Protein AF-T1BKK4-F1 (afdb_monomer_lite)

Organism: NCBI:txid410659

Sequence (113 aa):
MSNLIAMRRGHHAVPIESLDAAALPACRKRLDAAQRRWLQSSDFSARAGSTLQLPDAGGKLARVLVGVDRAEPLWALGALAHSLPEGDYALAVEGVLGDTRLAALGFALGGYR

pLDDT: mean 84.62, std 12.53, range [37.0, 94.62]

InterPro domains:
  IPR043472 Macro domain-like [G3DSA:3.40.220.10] (3-113)
  IPR048816 M17 aminopeptidase, N-terminal domain [PF21337] (14-113)

Foldseek 3Di:
DDPLDDPDPDPDAAEEAEDEQVCVVVVLVVDDPQQNVQCVVVVDRLAQADKDFGADPVRHGRHIYFRHDLVCLLQSQLCVLVVDDDGHHDYDPSHPHPDVPSNSNSSSNSNDD

Structure (mmCIF, N/CA/C/O backbone):
data_AF-T1BKK4-F1
#
_entry.id   AF-T1BKK4-F1
#
loop_
_atom_site.group_PDB
_atom_site.id
_atom_site.type_symbol
_atom_site.label_atom_id
_atom_site.label_alt_id
_atom_site.label_comp_id
_atom_site.label_asym_id
_atom_site.label_entity_id
_atom_site.label_seq_id
_atom_site.pdbx_PDB_ins_code
_atom_site.Cartn_x
_atom_site.Cartn_y
_atom_site.Cartn_z
_atom_site.occupancy
_atom_site.B_iso_or_equiv
_atom_site.auth_seq_id
_atom_site.auth_comp_id
_atom_site.auth_asym_id
_atom_site.auth_atom_id
_atom_site.pdbx_PDB_model_num
ATOM 1 N N . MET A 1 1 ? 7.703 -25.063 6.924 1.00 37.00 1 MET A N 1
ATOM 2 C CA . MET A 1 1 ? 8.247 -24.582 5.637 1.00 37.00 1 MET A CA 1
ATOM 3 C C . MET A 1 1 ? 7.323 -23.482 5.149 1.00 37.00 1 MET A C 1
ATOM 5 O O . MET A 1 1 ? 6.224 -23.782 4.701 1.00 37.00 1 MET A O 1
ATOM 9 N N . SER A 1 2 ? 7.699 -22.227 5.397 1.00 40.59 2 SER A N 1
ATOM 10 C CA . SER A 1 2 ? 6.848 -21.050 5.193 1.00 40.59 2 SER A CA 1
ATOM 11 C C . SER A 1 2 ? 6.612 -20.804 3.705 1.00 40.59 2 SER A C 1
ATOM 13 O O . SER A 1 2 ? 7.557 -20.609 2.945 1.00 40.59 2 SER A O 1
ATOM 15 N N . ASN A 1 3 ? 5.349 -20.846 3.287 1.00 43.94 3 ASN A N 1
ATOM 16 C CA . ASN A 1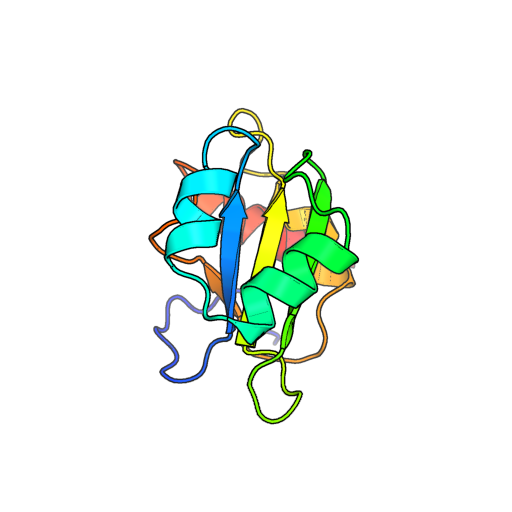 3 ? 4.941 -20.649 1.902 1.00 43.94 3 ASN A CA 1
ATOM 17 C C . ASN A 1 3 ? 4.676 -19.150 1.685 1.00 43.94 3 ASN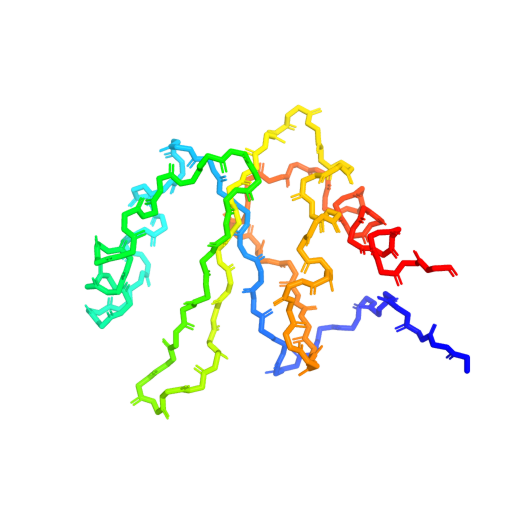 A C 1
ATOM 19 O O . ASN A 1 3 ? 3.552 -18.687 1.841 1.00 43.94 3 ASN A O 1
ATOM 23 N N . LEU A 1 4 ? 5.742 -18.383 1.439 1.00 60.03 4 LEU A N 1
ATOM 24 C CA . LEU A 1 4 ? 5.729 -16.914 1.519 1.00 60.03 4 LEU A CA 1
ATOM 25 C C . LEU A 1 4 ? 5.056 -16.224 0.314 1.00 60.03 4 LEU A C 1
ATOM 27 O O . LEU A 1 4 ? 4.701 -15.053 0.389 1.00 60.03 4 LEU A O 1
ATOM 31 N N . ILE A 1 5 ? 4.851 -16.949 -0.792 1.00 55.09 5 ILE A N 1
ATOM 32 C CA . ILE A 1 5 ? 4.113 -16.474 -1.969 1.00 55.09 5 ILE A CA 1
ATOM 33 C C . ILE A 1 5 ? 3.177 -17.593 -2.430 1.00 55.09 5 ILE A C 1
ATOM 35 O O . ILE A 1 5 ? 3.597 -18.545 -3.086 1.00 55.09 5 ILE A O 1
ATOM 39 N N . ALA A 1 6 ? 1.888 -17.478 -2.121 1.00 59.88 6 ALA A N 1
ATOM 40 C CA . ALA A 1 6 ? 0.863 -18.305 -2.745 1.00 59.88 6 ALA A CA 1
ATOM 41 C C . ALA A 1 6 ? 0.229 -17.526 -3.905 1.00 59.88 6 ALA A C 1
ATOM 43 O O . ALA A 1 6 ? -0.323 -16.451 -3.705 1.00 59.88 6 ALA A O 1
ATOM 44 N N . MET A 1 7 ? 0.199 -18.095 -5.116 1.00 54.94 7 MET A N 1
ATOM 45 C CA . MET A 1 7 ? -0.588 -17.549 -6.243 1.00 54.94 7 MET A CA 1
ATOM 46 C C . MET A 1 7 ? -2.110 -17.719 -6.050 1.00 54.94 7 MET A C 1
ATOM 48 O O . MET A 1 7 ? -2.895 -17.598 -6.993 1.00 54.94 7 MET A O 1
ATOM 52 N N . ARG A 1 8 ? -2.552 -18.071 -4.839 1.00 53.75 8 ARG A N 1
ATOM 53 C CA . ARG A 1 8 ? -3.936 -18.428 -4.559 1.00 53.75 8 ARG A CA 1
ATOM 54 C C . ARG A 1 8 ? -4.725 -17.145 -4.330 1.00 53.75 8 ARG A C 1
ATOM 56 O O . ARG A 1 8 ? -4.420 -16.390 -3.415 1.00 53.75 8 ARG A O 1
ATOM 63 N N . ARG A 1 9 ? -5.758 -16.914 -5.147 1.00 50.88 9 ARG A N 1
ATOM 64 C CA . ARG A 1 9 ? -6.777 -15.886 -4.889 1.00 50.88 9 ARG A CA 1
ATOM 65 C C . ARG A 1 9 ? -7.504 -16.251 -3.592 1.00 50.88 9 ARG A C 1
ATOM 67 O O . ARG A 1 9 ? -8.474 -17.003 -3.615 1.00 50.88 9 ARG A O 1
ATOM 74 N N . GLY A 1 10 ? -6.991 -15.802 -2.453 1.00 51.28 10 GLY A N 1
ATOM 75 C CA . GLY A 1 10 ? -7.696 -15.913 -1.185 1.00 51.28 10 GLY A CA 1
ATOM 76 C C . GLY A 1 10 ? -8.918 -15.003 -1.228 1.00 51.28 10 GLY A C 1
ATOM 77 O O . GLY A 1 10 ? -8.778 -13.810 -1.472 1.00 51.28 10 GLY A O 1
ATOM 78 N N . HIS A 1 11 ? -10.111 -15.544 -0.976 1.00 54.25 11 HIS A N 1
ATOM 79 C CA . HIS A 1 11 ? -11.353 -14.760 -0.891 1.00 54.25 11 HIS A CA 1
ATOM 80 C C . HIS A 1 11 ? -11.349 -13.731 0.268 1.00 54.25 11 HIS A C 1
ATOM 82 O O . HIS A 1 11 ? -12.282 -12.941 0.381 1.00 54.25 11 HIS A O 1
ATOM 88 N N . HIS A 1 12 ? -10.301 -13.722 1.105 1.00 68.38 12 HIS A N 1
ATOM 89 C CA . HIS A 1 12 ? -10.155 -12.880 2.298 1.00 68.38 12 HIS A CA 1
ATOM 90 C C . HIS A 1 12 ? -8.812 -12.135 2.385 1.00 68.38 12 HIS A C 1
ATOM 92 O O . HIS A 1 12 ? -8.496 -11.594 3.440 1.00 68.38 12 HIS A O 1
ATOM 98 N N . ALA A 1 13 ? -8.010 -12.110 1.314 1.00 84.56 13 ALA A N 1
ATOM 99 C CA . ALA A 1 13 ? -6.728 -11.410 1.350 1.00 84.56 13 ALA A CA 1
ATOM 100 C C . ALA A 1 13 ? -6.934 -9.887 1.360 1.00 84.56 13 ALA A C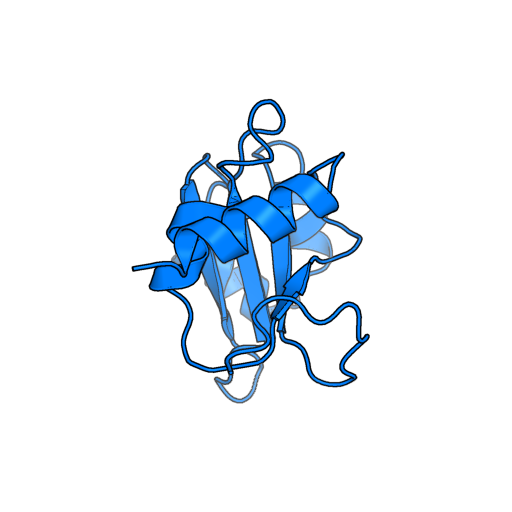 1
ATOM 102 O O . ALA A 1 13 ? -7.707 -9.354 0.559 1.00 84.56 13 ALA A O 1
ATOM 103 N N . VAL A 1 14 ? -6.217 -9.184 2.237 1.00 90.69 14 VAL A N 1
ATOM 104 C CA . VAL A 1 14 ? -6.230 -7.722 2.293 1.00 90.69 14 VAL A CA 1
ATOM 105 C C . VAL A 1 14 ? -5.513 -7.175 1.049 1.00 90.69 14 VAL A C 1
ATOM 107 O O . VAL A 1 14 ? -4.348 -7.512 0.812 1.00 90.69 14 VAL A O 1
ATOM 110 N N . PRO A 1 15 ? -6.169 -6.329 0.234 1.00 92.25 15 PRO A N 1
ATOM 111 C CA . PRO A 1 15 ? -5.553 -5.757 -0.953 1.00 92.25 15 PRO A CA 1
ATOM 112 C C . PRO A 1 15 ? -4.443 -4.759 -0.592 1.00 92.25 15 PRO A C 1
ATOM 114 O O . PRO A 1 15 ? -4.674 -3.794 0.140 1.00 92.25 15 PRO A O 1
ATOM 117 N N . ILE A 1 16 ? -3.257 -4.972 -1.164 1.00 92.81 16 ILE A N 1
ATOM 118 C CA . ILE A 1 16 ? -2.135 -4.033 -1.213 1.00 92.81 16 ILE A CA 1
ATOM 119 C C . ILE A 1 16 ? -2.196 -3.309 -2.554 1.00 92.81 16 ILE A C 1
ATOM 121 O O . ILE A 1 16 ? -1.985 -3.901 -3.612 1.00 92.81 16 ILE A O 1
ATOM 125 N N . GLU A 1 17 ? -2.464 -2.016 -2.512 1.00 93.88 17 GLU A N 1
ATOM 126 C CA . GLU A 1 17 ? -2.610 -1.172 -3.685 1.00 93.88 17 GLU A CA 1
ATOM 127 C C . GLU A 1 17 ? -1.402 -0.249 -3.826 1.00 93.88 17 GLU A C 1
ATOM 129 O O . GLU A 1 17 ? -1.163 0.626 -2.991 1.00 93.88 17 GLU A O 1
ATOM 134 N N . SER A 1 18 ? -0.629 -0.465 -4.889 1.00 94.06 18 SER A N 1
ATOM 135 C CA . SER A 1 18 ? 0.520 0.369 -5.221 1.00 94.06 18 SER A CA 1
ATOM 136 C C . SER A 1 18 ? 0.076 1.637 -5.940 1.00 94.06 18 SER A C 1
ATOM 138 O O . SER A 1 18 ? -0.662 1.592 -6.923 1.00 94.06 18 SER A O 1
ATOM 140 N N . LEU A 1 19 ? 0.538 2.782 -5.453 1.00 94.31 19 LEU A N 1
ATOM 141 C CA . LEU A 1 19 ? 0.151 4.102 -5.923 1.00 94.31 19 LEU A CA 1
ATOM 142 C C . LEU A 1 19 ? 1.380 4.968 -6.158 1.00 94.31 19 LEU A C 1
ATOM 144 O O . LEU A 1 19 ? 2.382 4.861 -5.463 1.00 94.31 19 LEU A O 1
ATOM 148 N N . ASP A 1 20 ? 1.252 5.893 -7.092 1.00 93.12 20 ASP A N 1
ATOM 149 C CA . ASP A 1 20 ? 2.090 7.080 -7.166 1.00 93.12 20 ASP A CA 1
ATOM 150 C C . ASP A 1 20 ? 1.217 8.332 -7.018 1.00 93.12 20 ASP A C 1
ATOM 152 O O . ASP A 1 20 ? -0.018 8.262 -6.938 1.00 93.12 20 ASP A O 1
ATOM 156 N N . ALA A 1 21 ? 1.855 9.501 -7.001 1.00 91.50 21 ALA A N 1
ATOM 157 C CA . ALA A 1 21 ? 1.154 10.778 -6.897 1.00 91.50 21 ALA A CA 1
ATOM 158 C C . ALA A 1 21 ? 0.088 10.967 -7.999 1.00 91.50 21 ALA A C 1
ATOM 160 O O . ALA A 1 21 ? -0.946 11.591 -7.755 1.00 91.50 21 ALA A O 1
ATOM 161 N N . ALA A 1 22 ? 0.302 10.400 -9.193 1.00 92.25 22 ALA A N 1
ATOM 162 C CA . ALA A 1 22 ? -0.628 10.497 -10.316 1.00 92.25 22 ALA A CA 1
ATOM 163 C C . ALA A 1 22 ? -1.870 9.599 -10.150 1.00 92.25 22 ALA A C 1
ATOM 165 O O . ALA A 1 22 ? -2.965 9.979 -10.568 1.00 92.25 22 ALA A O 1
ATOM 166 N N . ALA A 1 23 ? -1.731 8.427 -9.526 1.00 92.12 23 ALA A N 1
ATOM 167 C CA . ALA A 1 23 ? -2.823 7.480 -9.302 1.00 92.12 23 ALA A CA 1
ATOM 168 C C . ALA A 1 23 ? -3.639 7.763 -8.029 1.00 92.12 23 ALA A C 1
ATOM 170 O O . ALA A 1 23 ? -4.791 7.328 -7.923 1.00 92.12 23 ALA A O 1
ATOM 171 N N . LEU A 1 24 ? -3.093 8.534 -7.082 1.00 92.06 24 LEU A N 1
ATOM 172 C CA . LEU A 1 24 ? -3.754 8.864 -5.816 1.00 92.06 24 LEU A CA 1
ATOM 173 C C . LEU A 1 24 ? -5.166 9.478 -5.978 1.00 92.06 24 LEU A C 1
ATOM 175 O O . LEU A 1 24 ? -6.086 9.040 -5.277 1.00 92.06 24 LEU A O 1
ATOM 179 N N . PRO A 1 25 ? -5.427 10.424 -6.909 1.00 92.69 25 PRO A N 1
ATOM 180 C CA . PRO A 1 25 ? -6.774 10.961 -7.116 1.00 92.69 25 PRO A CA 1
ATOM 181 C C . PRO A 1 25 ? -7.784 9.914 -7.603 1.00 92.69 25 PRO A C 1
ATOM 183 O O . PRO A 1 25 ? -8.959 9.986 -7.234 1.00 92.69 25 PRO A O 1
ATOM 186 N N . ALA A 1 26 ? -7.346 8.948 -8.419 1.00 92.44 26 ALA A N 1
ATOM 187 C CA . ALA A 1 26 ? -8.191 7.857 -8.900 1.00 92.44 26 ALA A CA 1
ATOM 188 C C . ALA A 1 26 ? -8.511 6.869 -7.770 1.00 92.44 26 ALA A C 1
ATOM 190 O O . ALA A 1 26 ? -9.675 6.514 -7.589 1.00 92.44 26 ALA A O 1
ATOM 191 N N . CYS A 1 27 ? -7.514 6.518 -6.949 1.00 92.62 27 CYS A N 1
ATOM 192 C CA . CYS A 1 27 ? -7.716 5.730 -5.732 1.00 92.62 27 CYS A CA 1
ATOM 193 C C . CYS A 1 27 ? -8.739 6.388 -4.807 1.00 92.62 27 CYS A C 1
ATOM 195 O O . CYS A 1 27 ? -9.715 5.757 -4.409 1.00 92.62 27 CYS A O 1
ATOM 197 N N . ARG A 1 28 ? -8.588 7.688 -4.530 1.00 91.75 28 ARG A N 1
ATOM 198 C CA . ARG A 1 28 ? -9.490 8.428 -3.637 1.00 91.75 28 ARG A CA 1
ATOM 199 C C . ARG A 1 28 ? -10.960 8.351 -4.062 1.00 91.75 28 ARG A C 1
ATOM 201 O O . ARG A 1 28 ? -11.828 8.394 -3.199 1.00 91.75 28 ARG A O 1
ATOM 208 N N . LYS A 1 29 ? -11.255 8.241 -5.363 1.00 92.12 29 LYS A N 1
ATOM 209 C CA . LYS A 1 29 ? -12.631 8.095 -5.876 1.00 92.12 29 LYS A CA 1
ATOM 210 C C . LYS A 1 29 ? -13.236 6.711 -5.610 1.00 92.12 29 LYS A C 1
ATOM 212 O O . LYS A 1 29 ? -14.456 6.614 -5.550 1.00 92.12 29 LYS A O 1
ATOM 217 N N . ARG A 1 30 ? -12.410 5.670 -5.457 1.00 90.44 30 ARG A N 1
ATOM 218 C CA . ARG A 1 30 ? -12.844 4.298 -5.139 1.00 90.44 30 ARG A CA 1
ATOM 219 C C . ARG A 1 30 ? -13.074 4.071 -3.644 1.00 90.44 30 ARG A C 1
ATOM 221 O O . ARG A 1 30 ? -13.782 3.140 -3.281 1.00 90.44 30 ARG A O 1
ATOM 228 N N . LEU A 1 31 ? -12.465 4.899 -2.797 1.00 91.12 31 LEU A N 1
ATOM 229 C CA . LEU A 1 31 ? -12.582 4.802 -1.345 1.00 91.12 31 LEU A CA 1
ATOM 230 C C . LEU A 1 31 ? -13.953 5.278 -0.850 1.00 91.12 31 LEU A C 1
ATOM 232 O O . LEU A 1 31 ? -14.517 6.268 -1.340 1.00 91.12 31 LEU A O 1
ATOM 236 N N . ASP A 1 32 ? -14.456 4.619 0.190 1.00 91.50 32 ASP A N 1
ATOM 237 C CA . ASP A 1 32 ? -15.667 5.061 0.874 1.00 91.50 32 ASP A CA 1
ATOM 238 C C . ASP A 1 32 ? -15.453 6.400 1.620 1.00 91.50 32 ASP A C 1
ATOM 240 O O . ASP A 1 32 ? -14.378 7.010 1.602 1.00 91.50 32 ASP A O 1
ATOM 244 N N . ALA A 1 33 ? -16.511 6.934 2.231 1.00 91.00 33 ALA A N 1
ATOM 245 C CA . ALA A 1 33 ? -16.434 8.223 2.915 1.00 91.00 33 ALA A CA 1
ATOM 246 C C . ALA A 1 33 ? -15.516 8.204 4.153 1.00 91.00 33 ALA A C 1
ATOM 248 O O . ALA A 1 33 ? -14.859 9.211 4.423 1.00 91.00 33 ALA A O 1
ATOM 249 N N . ALA A 1 34 ? -15.455 7.093 4.893 1.00 90.31 34 ALA A N 1
ATOM 250 C CA . ALA A 1 34 ? -14.621 6.964 6.086 1.00 90.31 34 ALA A CA 1
ATOM 251 C C . ALA A 1 34 ? -13.141 6.846 5.700 1.00 90.31 34 ALA A C 1
ATOM 253 O O . ALA A 1 34 ? -12.305 7.593 6.207 1.00 90.31 34 ALA A O 1
ATOM 254 N N . GLN A 1 35 ? -12.836 6.009 4.711 1.00 92.50 35 GLN A N 1
ATOM 255 C CA . GLN A 1 3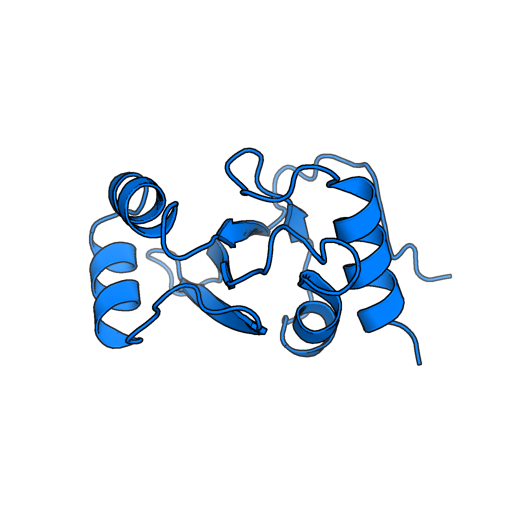5 ? -11.500 5.822 4.153 1.00 92.50 35 GLN A CA 1
ATOM 256 C C . GLN A 1 35 ? -10.952 7.105 3.527 1.00 92.50 35 GLN A C 1
ATOM 258 O O . GLN A 1 35 ? -9.775 7.416 3.686 1.00 92.50 35 GLN A O 1
ATOM 263 N N . ARG A 1 36 ? -11.795 7.902 2.855 1.00 92.19 36 ARG A N 1
ATOM 264 C CA . ARG A 1 36 ? -11.383 9.217 2.336 1.00 92.19 36 ARG A CA 1
ATOM 265 C C . ARG A 1 36 ? -10.990 10.190 3.443 1.00 92.19 36 ARG A C 1
ATOM 267 O O . ARG A 1 36 ? -10.007 10.907 3.275 1.00 92.19 36 ARG A O 1
ATOM 274 N N . ARG A 1 37 ? -11.743 10.226 4.548 1.00 91.44 37 ARG A N 1
ATOM 275 C CA . ARG A 1 37 ? -11.409 11.063 5.714 1.00 91.44 37 ARG A CA 1
ATOM 276 C C . ARG A 1 37 ? -10.117 10.592 6.368 1.00 91.44 37 ARG A C 1
ATOM 278 O O . ARG A 1 37 ? -9.270 11.424 6.658 1.00 91.44 37 ARG A O 1
ATOM 285 N N . TRP A 1 38 ? -9.944 9.278 6.509 1.00 92.75 38 TRP A N 1
ATOM 286 C CA . TRP A 1 38 ? -8.715 8.684 7.030 1.00 92.75 38 TRP A CA 1
ATOM 287 C C . TRP A 1 38 ? -7.502 9.066 6.179 1.00 92.75 38 TRP A C 1
ATOM 289 O O . TRP A 1 38 ? -6.525 9.604 6.689 1.00 92.75 38 TRP A O 1
ATOM 299 N N . LEU A 1 39 ? -7.608 8.897 4.858 1.00 92.25 39 LEU A N 1
ATOM 300 C CA . LEU A 1 39 ? -6.560 9.271 3.912 1.00 92.25 39 LEU A CA 1
ATOM 301 C C . LEU A 1 39 ? -6.178 10.753 4.019 1.00 92.25 39 LEU A C 1
ATOM 303 O O . LEU A 1 39 ? -4.997 11.078 3.947 1.00 92.25 39 LEU A O 1
ATOM 307 N N . GLN A 1 40 ? -7.160 11.639 4.213 1.00 90.44 40 GLN A N 1
ATOM 308 C CA . GLN A 1 40 ? -6.915 13.066 4.441 1.00 90.44 40 GLN A CA 1
ATOM 309 C C . GLN A 1 40 ? -6.238 13.330 5.790 1.00 90.44 40 GLN A C 1
ATOM 311 O O . GLN A 1 40 ? -5.286 14.095 5.832 1.00 90.44 40 GLN A O 1
ATOM 316 N N . SER A 1 41 ? -6.688 12.692 6.874 1.00 91.94 41 SER A N 1
ATOM 317 C CA . SER A 1 41 ? -6.099 12.877 8.209 1.00 91.94 41 SER A CA 1
ATOM 318 C C . SER A 1 41 ? -4.690 12.305 8.351 1.00 91.94 41 SER A C 1
ATOM 320 O O . SER A 1 41 ? -3.966 12.694 9.258 1.00 91.94 41 SER A O 1
ATOM 322 N N . SER A 1 42 ? -4.311 11.361 7.490 1.00 90.56 42 SER A N 1
ATOM 323 C CA . SER A 1 42 ? -2.989 10.733 7.505 1.00 90.56 42 SER A CA 1
ATOM 324 C C . SER A 1 42 ? -1.958 11.451 6.629 1.00 90.56 42 SER A C 1
ATOM 326 O O . SER A 1 42 ? -0.841 10.952 6.514 1.00 90.56 42 SER A O 1
ATOM 328 N N . ASP A 1 43 ? -2.325 12.557 5.964 1.00 89.38 43 ASP A N 1
ATOM 329 C CA . ASP A 1 43 ? -1.459 13.317 5.045 1.00 89.38 43 ASP A CA 1
ATOM 330 C C . ASP A 1 43 ? -0.736 12.440 3.997 1.00 89.38 43 ASP A C 1
ATOM 332 O O . ASP A 1 43 ? 0.384 12.709 3.545 1.00 89.38 43 ASP A O 1
ATOM 336 N N . PHE A 1 44 ? -1.389 11.350 3.583 1.00 92.12 44 PHE A N 1
ATOM 337 C CA . PHE A 1 44 ? -0.801 10.385 2.664 1.00 92.12 44 PHE A CA 1
ATOM 338 C C . PHE A 1 44 ? -0.749 10.950 1.240 1.00 92.12 44 PHE A C 1
ATOM 340 O O . PHE A 1 44 ? -1.771 11.289 0.643 1.00 92.12 44 PHE A O 1
ATOM 347 N N . SER A 1 45 ? 0.459 11.005 0.675 1.00 90.38 45 SER A N 1
ATOM 348 C CA . SER A 1 45 ? 0.748 11.618 -0.632 1.00 90.38 45 SER A CA 1
ATOM 349 C C . SER A 1 45 ? 1.256 10.633 -1.692 1.00 90.38 45 SER A C 1
ATOM 351 O O . SER A 1 45 ? 1.655 11.062 -2.772 1.00 90.38 45 SER A O 1
ATOM 353 N N . ALA A 1 46 ? 1.234 9.323 -1.410 1.00 91.69 46 ALA A N 1
ATOM 354 C CA . ALA A 1 46 ? 1.741 8.273 -2.301 1.00 91.69 46 ALA A CA 1
ATOM 355 C C . ALA A 1 46 ? 3.203 8.486 -2.758 1.00 91.69 46 ALA A C 1
ATOM 357 O O . ALA A 1 46 ? 3.563 8.190 -3.896 1.00 91.69 46 ALA A O 1
ATOM 358 N N . ARG A 1 47 ? 4.061 8.999 -1.865 1.00 91.94 47 ARG A N 1
ATOM 359 C CA . ARG A 1 47 ? 5.517 9.053 -2.088 1.00 91.94 47 ARG A CA 1
ATOM 360 C C . ARG A 1 47 ? 6.115 7.651 -2.023 1.00 91.94 47 ARG A C 1
ATOM 362 O O . ARG A 1 47 ? 5.659 6.849 -1.210 1.00 91.94 47 ARG A O 1
ATOM 369 N N . ALA A 1 48 ? 7.151 7.375 -2.808 1.00 89.88 48 ALA A N 1
ATOM 370 C CA . ALA A 1 48 ? 7.864 6.101 -2.737 1.00 89.88 48 ALA A CA 1
ATOM 371 C C . ALA A 1 48 ? 8.263 5.768 -1.282 1.00 89.88 48 ALA A C 1
ATOM 373 O O . ALA A 1 48 ? 8.797 6.619 -0.570 1.00 89.88 48 ALA A O 1
ATOM 374 N N . GLY A 1 49 ? 7.926 4.561 -0.821 1.00 87.31 49 GLY A N 1
ATOM 375 C CA . GLY A 1 49 ? 8.177 4.088 0.545 1.00 87.31 49 GLY A CA 1
ATOM 376 C C . GLY A 1 49 ? 7.139 4.515 1.592 1.00 87.31 49 GLY A C 1
ATOM 377 O O . GLY A 1 49 ? 7.172 4.018 2.716 1.00 87.31 49 GLY A O 1
ATOM 378 N N . SER A 1 50 ? 6.189 5.395 1.256 1.00 91.81 50 SER A N 1
ATOM 379 C CA . SER A 1 50 ? 5.074 5.718 2.156 1.00 91.81 50 SER A CA 1
ATOM 380 C C . SER A 1 50 ? 4.060 4.579 2.183 1.00 91.81 50 SER A C 1
ATOM 382 O O . SER A 1 50 ? 3.795 3.942 1.166 1.00 91.81 50 SER A O 1
ATOM 384 N N . THR A 1 51 ? 3.463 4.322 3.342 1.00 92.62 51 THR A N 1
ATOM 385 C CA . THR A 1 51 ? 2.441 3.284 3.499 1.00 92.62 51 THR A CA 1
ATOM 386 C C . THR A 1 51 ? 1.282 3.828 4.320 1.00 92.62 51 THR A C 1
ATOM 388 O O . THR A 1 51 ? 1.477 4.662 5.204 1.00 92.62 51 THR A O 1
ATOM 391 N N . LEU A 1 52 ? 0.067 3.389 4.007 1.00 93.19 52 LEU A N 1
ATOM 392 C CA . LEU A 1 52 ? -1.128 3.724 4.766 1.00 93.19 52 LEU A CA 1
ATOM 393 C C . LEU A 1 52 ? -2.033 2.503 4.885 1.00 93.19 52 LEU A C 1
ATOM 395 O O . LEU A 1 52 ? -2.481 1.938 3.891 1.00 93.19 52 LEU A O 1
ATOM 399 N N . GLN A 1 53 ? -2.344 2.137 6.120 1.00 93.06 53 GLN A N 1
ATOM 400 C CA . GLN A 1 53 ? -3.325 1.112 6.442 1.00 93.06 53 GLN A CA 1
ATOM 401 C C . GLN A 1 53 ? -4.708 1.761 6.563 1.00 93.06 53 GLN A C 1
ATOM 403 O O . GLN A 1 53 ? -4.897 2.697 7.341 1.00 93.06 53 GLN A O 1
ATOM 408 N N . LEU A 1 54 ? -5.664 1.285 5.766 1.00 92.06 54 LEU A N 1
ATOM 409 C CA . LEU A 1 54 ? -7.045 1.752 5.759 1.00 92.06 54 LEU A CA 1
ATOM 410 C C . LEU A 1 54 ? -7.941 0.757 6.507 1.00 92.06 54 LEU A C 1
ATOM 412 O O . LEU A 1 54 ? -8.048 -0.401 6.081 1.00 92.06 54 LEU A O 1
ATOM 416 N N . PRO A 1 55 ? -8.612 1.192 7.586 1.00 91.25 55 PRO A N 1
ATOM 417 C CA . PRO A 1 55 ? -9.584 0.362 8.277 1.00 91.25 55 PRO A CA 1
ATOM 418 C C . PRO A 1 55 ? -10.916 0.273 7.511 1.00 91.25 55 PRO A C 1
ATOM 420 O O . PRO A 1 55 ? -11.238 1.120 6.672 1.00 91.25 55 PRO A O 1
ATOM 423 N N . ASP A 1 56 ? -11.697 -0.762 7.810 1.00 87.12 56 ASP A N 1
ATOM 424 C CA . ASP A 1 56 ? -13.109 -0.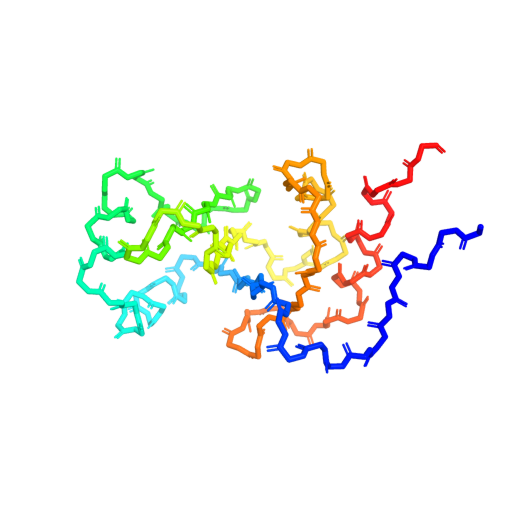877 7.454 1.00 87.12 56 ASP A CA 1
ATOM 425 C C . ASP A 1 56 ? -14.002 -0.176 8.493 1.00 87.12 56 ASP A C 1
ATOM 427 O O . ASP A 1 56 ? -13.531 0.384 9.487 1.00 87.12 56 ASP A O 1
ATOM 431 N N . ALA A 1 57 ? -15.321 -0.219 8.283 1.00 82.00 57 ALA A N 1
ATOM 432 C CA . ALA A 1 57 ? -16.295 0.351 9.216 1.00 82.00 57 ALA A CA 1
ATOM 433 C C . ALA A 1 57 ? -16.276 -0.305 10.615 1.00 82.00 57 ALA A C 1
ATOM 435 O O . ALA A 1 57 ? -16.780 0.286 11.567 1.00 82.00 57 ALA A O 1
ATOM 436 N N . GLY A 1 58 ? -15.714 -1.510 10.743 1.00 81.38 58 GLY A N 1
ATOM 437 C CA . GLY A 1 58 ? -15.539 -2.239 11.999 1.00 81.38 58 GLY A CA 1
ATOM 438 C C . GLY A 1 58 ? -14.157 -2.061 12.640 1.00 81.38 58 GLY A C 1
ATOM 439 O O . GLY A 1 58 ? -13.892 -2.692 13.662 1.00 81.38 58 GLY A O 1
ATOM 440 N N . GLY A 1 59 ? -13.275 -1.236 12.064 1.00 82.06 59 GLY A N 1
ATOM 441 C CA . GLY A 1 59 ? -11.917 -0.997 12.559 1.00 82.06 59 GLY A CA 1
ATOM 442 C C . GLY A 1 59 ? -10.894 -2.076 12.186 1.00 82.06 59 GLY A C 1
ATOM 443 O O . GLY A 1 59 ? -9.756 -2.012 12.650 1.00 82.06 59 GLY A O 1
ATOM 444 N N . LYS A 1 60 ? -11.257 -3.061 11.357 1.00 86.69 60 LYS A N 1
ATOM 445 C CA . LYS A 1 60 ? -10.321 -4.077 10.853 1.00 86.69 60 LYS A CA 1
ATOM 446 C C . LYS A 1 60 ? -9.589 -3.565 9.622 1.00 86.69 60 LYS A C 1
ATOM 448 O O . LYS A 1 60 ? -10.112 -2.740 8.883 1.00 86.69 60 LYS A O 1
ATOM 453 N N . LEU A 1 61 ? -8.385 -4.075 9.370 1.00 90.38 61 LEU A N 1
ATOM 454 C CA . LEU A 1 61 ? -7.619 -3.709 8.181 1.00 90.38 61 LEU A CA 1
ATOM 455 C C . LEU A 1 61 ? -8.355 -4.158 6.907 1.00 90.38 61 LEU A C 1
ATOM 457 O O . LEU A 1 61 ? -8.528 -5.353 6.682 1.00 90.38 61 LEU A O 1
ATOM 461 N N . ALA A 1 62 ? -8.763 -3.202 6.071 1.00 91.06 62 ALA A N 1
ATOM 462 C CA . ALA A 1 62 ? -9.501 -3.467 4.834 1.00 91.06 62 ALA A CA 1
ATOM 463 C C . ALA A 1 62 ? -8.646 -3.306 3.578 1.00 91.06 62 ALA A C 1
ATOM 465 O O . ALA A 1 62 ? -8.924 -3.936 2.560 1.00 91.06 62 ALA A O 1
ATOM 466 N N . ARG A 1 63 ? -7.653 -2.414 3.611 1.00 92.06 63 ARG A N 1
ATOM 467 C CA . ARG A 1 63 ? -6.789 -2.121 2.464 1.00 92.06 63 ARG A CA 1
ATOM 468 C C . ARG A 1 63 ? -5.476 -1.520 2.932 1.00 92.06 63 ARG A C 1
ATOM 470 O O . ARG A 1 63 ? -5.436 -0.796 3.922 1.00 92.06 63 ARG A O 1
ATOM 477 N N . VAL A 1 64 ? -4.417 -1.775 2.184 1.00 93.94 64 VAL A N 1
ATOM 478 C CA . VAL A 1 64 ? -3.114 -1.148 2.383 1.00 93.94 64 VAL A CA 1
ATOM 479 C C . VAL A 1 64 ? -2.778 -0.358 1.132 1.00 93.94 64 VAL A C 1
ATOM 481 O O . VAL A 1 64 ? -2.780 -0.905 0.035 1.00 93.94 64 VAL A O 1
ATOM 484 N N . LEU A 1 65 ? -2.493 0.928 1.287 1.00 94.19 65 LEU A N 1
ATOM 485 C CA . LEU A 1 65 ? -1.956 1.766 0.226 1.00 94.19 65 LEU A CA 1
ATOM 486 C C . LEU A 1 65 ? -0.445 1.863 0.398 1.00 94.19 65 LEU A C 1
ATOM 488 O O . LEU A 1 65 ? 0.039 2.101 1.505 1.00 94.19 65 LEU A O 1
ATOM 492 N N . VAL A 1 66 ? 0.300 1.718 -0.689 1.00 94.62 66 VAL A N 1
ATOM 493 C CA . VAL A 1 66 ? 1.755 1.886 -0.691 1.00 94.62 66 VAL A CA 1
ATOM 494 C C . VAL A 1 66 ? 2.151 2.831 -1.809 1.00 94.62 66 VAL A C 1
ATOM 496 O O . VAL A 1 66 ? 1.789 2.634 -2.965 1.00 94.62 66 VAL A O 1
ATOM 499 N N . GLY A 1 67 ? 2.867 3.888 -1.453 1.00 94.31 67 GLY A N 1
ATOM 500 C CA . GLY A 1 67 ? 3.496 4.775 -2.410 1.00 94.31 67 GLY A CA 1
ATOM 501 C C . GLY A 1 67 ? 4.746 4.111 -2.979 1.00 94.31 67 GLY A C 1
ATOM 502 O O . GLY A 1 67 ? 5.603 3.653 -2.222 1.00 94.31 67 GLY A O 1
ATOM 503 N N . VAL A 1 68 ? 4.858 4.044 -4.301 1.00 93.44 68 VAL A N 1
ATOM 504 C CA . VAL A 1 68 ? 5.924 3.311 -4.998 1.00 93.44 68 VAL A CA 1
ATOM 505 C C . VAL A 1 68 ? 6.582 4.168 -6.071 1.00 93.44 68 VAL A C 1
ATOM 507 O O . VAL A 1 68 ? 5.959 5.077 -6.621 1.00 93.44 68 VAL A O 1
ATOM 510 N N . ASP A 1 69 ? 7.826 3.834 -6.406 1.00 91.31 69 ASP A N 1
ATOM 511 C CA . ASP A 1 69 ? 8.421 4.232 -7.678 1.00 91.31 69 ASP A CA 1
ATOM 512 C C . ASP A 1 69 ? 8.163 3.128 -8.713 1.00 91.31 69 ASP A C 1
ATOM 514 O O . ASP A 1 69 ? 8.480 1.957 -8.491 1.00 91.31 69 ASP A O 1
ATOM 518 N N . ARG A 1 70 ? 7.569 3.490 -9.856 1.00 88.88 70 ARG A N 1
ATOM 519 C CA . ARG A 1 70 ? 7.296 2.545 -10.949 1.00 88.88 70 ARG A CA 1
ATOM 520 C C . ARG A 1 70 ? 8.576 2.029 -11.606 1.00 88.88 70 ARG A C 1
ATOM 522 O O . ARG A 1 70 ? 8.531 0.964 -12.219 1.00 88.88 70 ARG A O 1
ATOM 529 N N . ALA A 1 71 ? 9.679 2.769 -11.502 1.00 89.25 71 ALA A N 1
ATOM 530 C CA . ALA A 1 71 ? 10.977 2.366 -12.030 1.00 89.25 71 ALA A CA 1
ATOM 531 C C . ALA A 1 71 ? 11.634 1.253 -11.195 1.00 89.25 71 ALA A C 1
ATOM 533 O O . ALA A 1 71 ? 12.477 0.524 -11.714 1.00 89.25 71 ALA A O 1
ATOM 534 N N . GLU A 1 72 ? 11.218 1.075 -9.936 1.00 87.62 72 GLU A N 1
ATOM 535 C CA . GLU A 1 72 ? 11.833 0.133 -8.992 1.00 87.62 72 GLU A CA 1
ATOM 536 C C . GLU A 1 72 ? 10.819 -0.874 -8.407 1.00 87.62 72 GLU A C 1
ATOM 538 O O . GLU A 1 72 ? 10.654 -0.976 -7.186 1.00 87.62 72 GLU A O 1
ATOM 543 N N . PRO A 1 73 ? 10.139 -1.683 -9.247 1.00 85.50 73 PRO A N 1
ATOM 544 C CA . PRO A 1 73 ? 9.089 -2.598 -8.795 1.00 85.50 73 PRO A CA 1
ATOM 545 C C . PRO A 1 73 ? 9.588 -3.661 -7.808 1.00 85.50 73 PRO A C 1
ATOM 547 O O . PRO A 1 73 ? 8.820 -4.096 -6.956 1.00 85.50 73 PRO A O 1
ATOM 550 N N . LEU A 1 74 ? 10.863 -4.059 -7.888 1.00 87.00 74 LEU A N 1
ATOM 551 C CA . LEU A 1 74 ? 11.470 -5.033 -6.975 1.00 87.00 74 LEU A CA 1
ATOM 552 C C . LEU A 1 74 ? 11.598 -4.496 -5.542 1.00 87.00 74 LEU A C 1
ATOM 554 O O . LEU A 1 74 ? 11.425 -5.245 -4.590 1.00 87.00 74 LEU A O 1
ATOM 558 N N . TRP A 1 75 ? 11.885 -3.208 -5.363 1.00 85.44 75 TRP A N 1
ATOM 559 C CA . TRP A 1 75 ? 12.085 -2.624 -4.030 1.00 85.44 75 TRP A CA 1
ATOM 560 C C . TRP A 1 75 ? 10.816 -1.989 -3.466 1.00 85.44 75 TRP A C 1
ATOM 562 O O . TRP A 1 75 ? 10.700 -1.814 -2.254 1.00 85.44 75 TRP A O 1
ATOM 572 N N . ALA A 1 76 ? 9.836 -1.725 -4.332 1.00 86.44 76 ALA A N 1
ATOM 573 C CA . ALA A 1 76 ? 8.584 -1.047 -4.020 1.00 86.44 76 ALA A CA 1
ATOM 574 C C . ALA A 1 76 ? 7.844 -1.601 -2.788 1.00 86.44 76 ALA A C 1
ATOM 576 O O . ALA A 1 76 ? 7.210 -0.838 -2.063 1.00 86.44 76 ALA A O 1
ATOM 577 N N . LEU A 1 77 ? 7.916 -2.915 -2.549 1.00 87.12 77 LEU A N 1
ATOM 578 C CA . LEU A 1 77 ? 7.188 -3.594 -1.471 1.00 87.12 77 LEU A CA 1
ATOM 579 C C . LEU A 1 77 ? 8.089 -4.216 -0.399 1.00 87.12 77 LEU A C 1
ATOM 581 O O . LEU A 1 77 ? 7.576 -4.810 0.546 1.00 87.12 77 LEU A O 1
ATOM 585 N N . GLY A 1 78 ? 9.413 -4.089 -0.511 1.00 85.19 78 GLY A N 1
ATOM 586 C CA . GLY A 1 78 ? 10.339 -4.753 0.413 1.00 85.19 78 GLY A CA 1
ATOM 587 C C . GLY A 1 78 ? 10.175 -4.270 1.858 1.00 85.19 78 GLY A C 1
ATOM 588 O O . GLY A 1 78 ? 10.068 -5.073 2.781 1.00 85.19 78 GLY A O 1
ATOM 589 N N . ALA A 1 79 ? 10.052 -2.954 2.053 1.00 81.31 79 ALA A N 1
ATOM 590 C CA . ALA A 1 79 ? 9.814 -2.366 3.375 1.00 81.31 79 ALA A CA 1
ATOM 591 C C . ALA A 1 79 ? 8.424 -2.709 3.944 1.00 81.31 79 ALA A C 1
ATOM 593 O O . ALA A 1 79 ? 8.238 -2.726 5.159 1.00 81.31 79 ALA A O 1
ATOM 594 N N . LEU A 1 80 ? 7.453 -3.004 3.073 1.00 85.75 80 LEU A N 1
ATOM 595 C CA . LEU A 1 80 ? 6.074 -3.273 3.471 1.00 85.75 80 LEU A CA 1
ATOM 596 C C . LEU A 1 80 ? 5.947 -4.599 4.231 1.00 85.75 80 LEU A C 1
ATOM 598 O O . LEU A 1 80 ? 5.156 -4.694 5.163 1.00 85.75 80 LEU A O 1
ATOM 602 N N . ALA A 1 81 ? 6.749 -5.606 3.881 1.00 83.69 81 ALA A N 1
ATOM 603 C CA . ALA A 1 81 ? 6.690 -6.925 4.512 1.00 83.69 81 ALA A CA 1
ATOM 604 C C . ALA A 1 81 ? 6.911 -6.887 6.036 1.00 83.69 81 ALA A C 1
ATOM 606 O O . ALA A 1 81 ? 6.365 -7.718 6.753 1.00 83.69 81 ALA A O 1
ATOM 607 N N . HIS A 1 82 ? 7.661 -5.901 6.537 1.00 80.25 82 HIS A N 1
ATOM 608 C CA . HIS A 1 82 ? 7.949 -5.739 7.964 1.00 80.25 82 HIS A CA 1
ATOM 609 C C . HIS A 1 82 ? 6.900 -4.926 8.735 1.00 80.25 82 HIS A C 1
ATOM 611 O O . HIS A 1 82 ? 6.853 -5.009 9.960 1.00 80.25 82 HIS A O 1
ATOM 617 N N . SER A 1 83 ? 6.100 -4.100 8.055 1.00 83.19 83 SER A N 1
ATOM 618 C CA . SER A 1 83 ? 5.135 -3.206 8.712 1.00 83.19 83 SER A CA 1
ATOM 619 C C . SER A 1 83 ? 3.723 -3.782 8.782 1.00 83.19 83 SER A C 1
ATOM 621 O O . SER A 1 83 ? 2.856 -3.226 9.462 1.00 83.19 83 SER A O 1
ATOM 623 N N . LEU A 1 84 ? 3.472 -4.880 8.070 1.00 85.69 84 LEU A N 1
ATOM 624 C CA . LEU A 1 84 ? 2.163 -5.503 8.020 1.00 85.69 84 LEU A CA 1
ATOM 625 C C . LEU A 1 84 ? 1.940 -6.453 9.204 1.00 85.69 84 LEU A C 1
ATOM 627 O O . LEU A 1 84 ? 2.819 -7.257 9.518 1.00 85.69 84 LEU A O 1
ATOM 631 N N . PRO A 1 85 ? 0.760 -6.399 9.852 1.00 84.81 85 PRO A N 1
ATOM 632 C CA . PRO A 1 85 ? 0.373 -7.415 10.821 1.00 84.81 85 PRO A CA 1
ATOM 633 C C . PRO A 1 85 ? 0.215 -8.780 10.140 1.00 84.81 85 PRO A C 1
ATOM 635 O O . PRO A 1 85 ? 0.060 -8.867 8.919 1.00 84.81 85 PRO A O 1
ATOM 638 N N . GLU A 1 86 ? 0.216 -9.849 10.933 1.00 83.50 86 GLU A N 1
ATOM 639 C CA . GLU A 1 86 ? -0.029 -11.201 10.428 1.00 83.50 86 GLU A CA 1
ATOM 640 C C . GLU A 1 86 ? -1.369 -11.269 9.678 1.00 83.50 86 GLU A C 1
ATOM 642 O O . GLU A 1 86 ? -2.406 -10.825 10.176 1.00 83.50 86 GLU A O 1
ATOM 647 N N . GLY A 1 87 ? -1.338 -11.801 8.457 1.00 85.38 87 GLY A N 1
ATOM 648 C CA . GLY A 1 87 ? -2.513 -11.907 7.605 1.00 85.38 87 GLY A CA 1
ATOM 649 C C . GLY A 1 87 ? -2.169 -12.285 6.170 1.00 85.38 87 GLY A C 1
ATOM 650 O O . GLY A 1 87 ? -1.005 -12.289 5.765 1.00 85.38 87 GLY A O 1
ATOM 651 N N . ASP A 1 88 ? -3.208 -12.591 5.399 1.00 87.06 88 ASP A N 1
ATOM 652 C CA . ASP A 1 88 ? -3.094 -12.825 3.965 1.00 87.06 88 ASP A CA 1
ATOM 653 C C . ASP A 1 88 ? -3.214 -11.501 3.210 1.00 87.06 88 ASP A C 1
ATOM 655 O O . ASP A 1 88 ? -4.180 -10.756 3.391 1.00 87.06 88 ASP A O 1
ATOM 659 N N . TYR A 1 89 ? -2.267 -11.238 2.312 1.00 88.69 89 TYR A N 1
ATOM 660 C CA . TYR A 1 89 ? -2.250 -10.033 1.488 1.00 88.69 89 TYR A CA 1
ATOM 661 C C . TYR A 1 89 ? -2.173 -10.373 0.005 1.00 88.69 89 TYR A C 1
ATOM 663 O O . TYR A 1 89 ? -1.529 -11.343 -0.396 1.00 88.69 89 TYR A O 1
ATOM 671 N N . ALA A 1 90 ? -2.816 -9.555 -0.823 1.00 90.00 90 ALA A N 1
ATOM 672 C CA . ALA A 1 90 ? -2.810 -9.719 -2.272 1.00 90.00 90 ALA A CA 1
ATOM 673 C C . ALA A 1 90 ? -2.570 -8.382 -2.971 1.00 90.00 90 ALA A C 1
ATOM 675 O O . ALA A 1 90 ? -3.098 -7.358 -2.553 1.00 90.00 90 ALA A O 1
ATOM 676 N N . LEU A 1 91 ? -1.806 -8.387 -4.062 1.00 89.75 91 LEU A N 1
ATOM 677 C CA . LEU A 1 91 ? -1.604 -7.185 -4.869 1.00 89.75 91 LEU A CA 1
ATOM 678 C C . LEU A 1 91 ? -2.899 -6.821 -5.601 1.00 89.75 91 LEU A C 1
ATOM 680 O O . LEU A 1 91 ? -3.488 -7.654 -6.292 1.00 89.75 91 LEU A O 1
ATOM 684 N N . ALA A 1 92 ? -3.345 -5.580 -5.420 1.00 89.56 92 ALA A N 1
ATOM 685 C CA . ALA A 1 92 ? -4.540 -5.051 -6.054 1.00 89.56 92 ALA A CA 1
ATOM 686 C C . ALA A 1 92 ? -4.320 -4.890 -7.564 1.00 89.56 92 ALA A C 1
ATOM 688 O O . ALA A 1 92 ? -3.249 -4.475 -8.012 1.00 89.56 92 ALA A O 1
ATOM 689 N N . VAL A 1 93 ? -5.359 -5.184 -8.346 1.00 85.44 93 VAL A N 1
ATOM 690 C CA . VAL A 1 93 ? -5.328 -5.082 -9.815 1.00 85.44 93 VAL A CA 1
ATOM 691 C C . VAL A 1 93 ? -5.198 -3.623 -10.260 1.00 85.44 93 VAL A C 1
ATOM 693 O O . VAL A 1 93 ? -4.632 -3.333 -11.307 1.00 85.44 93 VAL A O 1
ATOM 696 N N . GLU A 1 94 ? -5.690 -2.696 -9.442 1.00 87.25 94 GLU A N 1
ATOM 697 C CA . GLU A 1 94 ? -5.659 -1.253 -9.666 1.00 87.25 94 GLU A CA 1
ATOM 698 C C . GLU A 1 94 ? -4.296 -0.607 -9.361 1.00 87.25 94 GLU A C 1
ATOM 700 O O . GLU A 1 94 ? -4.172 0.617 -9.464 1.00 87.25 94 GLU A O 1
ATOM 705 N N . GLY A 1 95 ? -3.299 -1.403 -8.957 1.00 86.81 95 GLY A N 1
ATOM 706 C CA . GLY A 1 95 ? -1.953 -0.934 -8.649 1.00 86.81 95 GLY A CA 1
ATOM 707 C C . GLY A 1 95 ? -1.196 -0.404 -9.872 1.00 86.81 95 GLY A C 1
ATOM 708 O O . GLY A 1 95 ? -1.454 -0.788 -11.010 1.00 86.81 95 GLY A O 1
ATOM 709 N N . VAL A 1 96 ? -0.226 0.481 -9.636 1.00 90.94 96 VAL A N 1
ATOM 710 C CA . VAL A 1 96 ? 0.554 1.143 -10.702 1.00 90.94 96 VAL A CA 1
ATOM 711 C C . VAL A 1 96 ? 1.799 0.375 -11.154 1.00 90.94 96 VAL A C 1
ATOM 713 O O . VAL A 1 96 ? 2.466 0.787 -12.106 1.00 90.94 96 VAL A O 1
ATOM 716 N N . LEU A 1 97 ? 2.151 -0.712 -10.465 1.00 87.94 97 LEU A N 1
ATOM 717 C CA . LEU A 1 97 ? 3.329 -1.517 -10.790 1.00 87.94 97 LEU A CA 1
ATOM 718 C C . LEU A 1 97 ? 3.053 -2.406 -12.006 1.00 87.94 97 LEU A C 1
ATOM 720 O O . LEU A 1 97 ? 2.160 -3.249 -11.971 1.00 87.94 97 LEU A O 1
ATOM 724 N N . GLY A 1 98 ? 3.858 -2.240 -13.058 1.00 81.50 98 GLY A N 1
ATOM 725 C CA . GLY A 1 98 ? 3.736 -3.030 -14.286 1.00 81.50 98 GLY A CA 1
ATOM 726 C C . GLY A 1 98 ? 4.120 -4.501 -14.106 1.00 81.50 98 GLY A C 1
ATOM 727 O O . GLY A 1 98 ? 3.422 -5.378 -14.607 1.00 81.50 98 GLY A O 1
ATOM 728 N N . ASP A 1 99 ? 5.196 -4.781 -13.361 1.00 85.56 99 ASP A N 1
ATOM 729 C CA . ASP A 1 99 ? 5.623 -6.151 -13.057 1.00 85.56 99 ASP A CA 1
ATOM 730 C C . ASP A 1 99 ? 5.246 -6.547 -11.625 1.00 85.56 99 ASP A C 1
ATOM 732 O O . ASP A 1 99 ? 5.976 -6.345 -10.650 1.00 85.56 99 ASP A O 1
ATOM 736 N N . THR A 1 100 ? 4.067 -7.147 -11.509 1.00 84.25 100 THR A N 1
ATOM 737 C CA . THR A 1 100 ? 3.509 -7.636 -10.247 1.00 84.25 100 THR A CA 1
ATOM 738 C C . THR A 1 100 ? 4.304 -8.819 -9.675 1.00 84.25 100 THR A C 1
ATOM 740 O O . THR A 1 100 ? 4.268 -9.052 -8.467 1.00 84.25 100 THR A O 1
ATOM 743 N N . ARG A 1 101 ? 5.043 -9.570 -10.509 1.00 86.62 101 ARG A N 1
ATOM 744 C CA . ARG A 1 101 ? 5.867 -10.703 -10.055 1.00 86.62 101 ARG A CA 1
ATOM 745 C C . ARG A 1 101 ? 7.140 -10.210 -9.384 1.00 86.62 101 ARG A C 1
ATOM 747 O O . ARG A 1 101 ? 7.478 -10.722 -8.320 1.00 86.62 101 ARG A O 1
ATOM 754 N N . LEU A 1 102 ? 7.803 -9.203 -9.956 1.00 88.44 102 LEU A N 1
ATOM 755 C CA . LEU A 1 102 ? 8.945 -8.549 -9.309 1.00 88.44 102 LEU A CA 1
ATOM 756 C C . LEU A 1 102 ? 8.538 -7.893 -7.990 1.00 88.44 102 LEU A C 1
ATOM 758 O O . LEU A 1 102 ? 9.256 -8.025 -7.005 1.00 88.44 102 LEU A O 1
ATOM 762 N N . ALA A 1 103 ? 7.362 -7.267 -7.940 1.00 88.62 103 ALA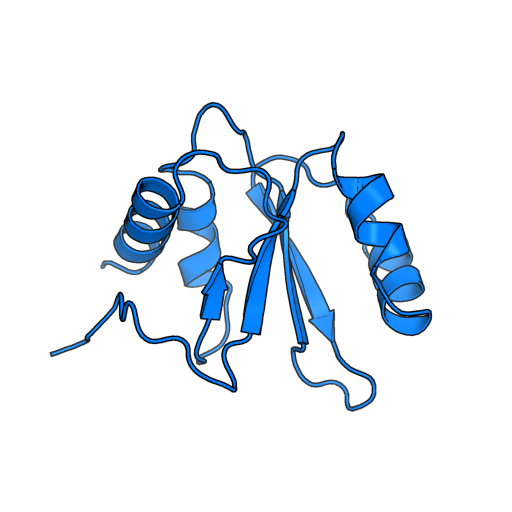 A N 1
ATOM 763 C CA . ALA A 1 103 ? 6.831 -6.697 -6.706 1.00 88.62 103 ALA A CA 1
ATOM 764 C C . ALA A 1 103 ? 6.585 -7.765 -5.624 1.00 88.62 103 ALA A C 1
ATOM 766 O O . ALA A 1 103 ? 6.985 -7.588 -4.473 1.00 88.62 103 ALA A O 1
ATOM 767 N N . ALA A 1 104 ? 5.979 -8.901 -5.989 1.00 87.69 104 ALA A N 1
ATOM 768 C CA . ALA A 1 104 ? 5.770 -10.021 -5.071 1.00 87.69 104 ALA A CA 1
ATOM 769 C C . ALA A 1 104 ? 7.094 -10.645 -4.595 1.00 87.69 104 ALA A C 1
ATOM 771 O O . ALA A 1 104 ? 7.224 -10.994 -3.422 1.00 87.69 104 ALA A O 1
ATOM 772 N N . LEU A 1 105 ? 8.090 -10.749 -5.481 1.00 87.50 105 LEU A N 1
ATOM 773 C CA . LEU A 1 105 ? 9.438 -11.178 -5.113 1.00 87.50 105 LEU A CA 1
ATOM 774 C C . LEU A 1 105 ? 10.073 -10.199 -4.120 1.00 87.50 105 LEU A C 1
ATOM 776 O O . LEU A 1 105 ? 10.610 -10.626 -3.105 1.00 87.50 105 LEU A O 1
ATOM 780 N N . GLY A 1 106 ? 9.964 -8.899 -4.382 1.00 87.50 106 GLY A N 1
ATOM 781 C CA . GLY A 1 106 ? 10.422 -7.830 -3.502 1.00 87.50 106 GLY A CA 1
ATOM 782 C C . GLY A 1 106 ? 9.834 -7.904 -2.102 1.00 87.50 106 GLY A C 1
ATOM 783 O O . GLY A 1 106 ? 10.556 -7.847 -1.110 1.00 87.50 106 GLY A O 1
ATOM 784 N N . PHE A 1 107 ? 8.520 -8.104 -2.031 1.00 87.94 107 PHE A N 1
ATOM 785 C CA . PHE A 1 107 ? 7.813 -8.346 -0.780 1.00 87.94 107 PHE A CA 1
ATOM 786 C C . PHE A 1 107 ? 8.371 -9.574 -0.047 1.00 87.94 107 PHE A C 1
ATOM 788 O O . PHE A 1 107 ? 8.644 -9.511 1.149 1.00 87.94 107 PHE A O 1
ATOM 795 N N . ALA A 1 108 ? 8.609 -10.676 -0.761 1.00 86.06 108 ALA A N 1
ATOM 796 C CA . ALA A 1 108 ? 9.128 -11.889 -0.143 1.00 86.06 108 ALA A CA 1
ATOM 797 C C . ALA A 1 108 ? 10.579 -11.774 0.339 1.00 86.06 108 ALA A C 1
ATOM 799 O O . ALA A 1 108 ? 10.900 -12.266 1.419 1.00 86.06 108 ALA A O 1
ATOM 800 N N . LEU A 1 109 ? 11.436 -11.093 -0.424 1.00 85.69 109 LEU A N 1
ATOM 801 C CA . LEU A 1 109 ? 12.802 -10.762 -0.014 1.00 85.69 109 LEU A CA 1
ATOM 802 C C . LEU A 1 109 ? 12.798 -9.849 1.211 1.00 85.69 109 LEU A C 1
ATOM 804 O O . LEU A 1 109 ? 13.592 -10.041 2.125 1.00 85.69 109 LEU A O 1
ATOM 808 N N . GLY A 1 110 ? 11.860 -8.902 1.254 1.00 82.69 110 GLY A N 1
ATOM 809 C CA . GLY A 1 110 ? 11.623 -8.056 2.412 1.00 82.69 110 GLY A CA 1
ATOM 810 C C . GLY A 1 110 ? 11.229 -8.841 3.659 1.00 82.69 110 GLY A C 1
ATOM 811 O O . GLY A 1 110 ? 11.541 -8.395 4.747 1.00 82.69 110 GLY A O 1
ATOM 812 N N . GLY A 1 111 ? 10.583 -10.002 3.540 1.00 74.81 111 GLY A N 1
ATOM 813 C CA . GLY A 1 111 ? 10.245 -10.865 4.680 1.00 74.81 111 GLY A CA 1
ATOM 814 C C . GLY A 1 111 ? 11.355 -11.836 5.104 1.00 74.81 111 GLY A C 1
ATOM 815 O O . GLY A 1 111 ? 11.173 -12.581 6.068 1.00 74.81 111 GLY A O 1
ATOM 816 N N . TYR A 1 112 ? 12.479 -11.874 4.383 1.00 69.50 112 TYR A N 1
ATOM 817 C CA . TYR A 1 112 ? 13.564 -12.822 4.623 1.00 69.50 112 TYR A CA 1
ATOM 818 C C . TYR A 1 112 ? 14.551 -12.285 5.673 1.00 69.50 112 TYR A C 1
ATOM 820 O O . TYR A 1 112 ? 15.039 -11.160 5.560 1.00 69.50 112 TYR A O 1
ATOM 828 N N . ARG A 1 113 ? 14.862 -13.107 6.681 1.00 53.84 113 ARG A N 1
ATOM 829 C CA . ARG A 1 113 ? 15.973 -12.915 7.627 1.00 53.84 113 ARG A CA 1
ATOM 830 C C . ARG A 1 113 ? 16.980 -14.041 7.472 1.00 53.84 113 ARG A C 1
ATOM 832 O O . ARG A 1 113 ? 16.526 -15.191 7.281 1.00 53.84 113 ARG A O 1
#

Secondary structure (DSSP, 8-state):
----------TTPEEEEEE-TTTHHHHHHHS-HHHHHHHHHTT----TT-EEEEE-TTSSEEEEEEE--TT-TTTTTTTHHHHSPSS-EEE-TT-S-S-HHHHHHHHHHHT--

Radius of gyration: 13.44 Å; chains: 1; bounding box: 32×38×27 Å